Protein AF-A0A293LHC0-F1 (afdb_monomer)

Organism: Ornithodoros erraticus (NCBI:txid265619)

Foldseek 3Di:
DPLVVLLLVLLVQLCVVCVVLLVVLVVCVVVVPVVVNPVSVVVNLVSSLVSLLVSLVVSLVVCVVVVNPPSPVSSLSSLLSNLVSQLVVLVVCCPPPDPDDDPVVVVVSSVVSNVVSVVSSVVSCVVRVVVSVVVSVVVVVVVVPPDDDDPDDDDDDDPPPPPDD

Radius of gyration: 19.95 Å; Cα contacts (8 Å, |Δi|>4): 93; chains: 1; bounding box: 53×34×60 Å

Structure (mmCIF, N/CA/C/O backbone):
data_AF-A0A293LHC0-F1
#
_entry.id   AF-A0A293LHC0-F1
#
loop_
_atom_site.group_PDB
_atom_site.id
_atom_site.type_symbol
_atom_site.label_atom_id
_atom_site.label_alt_id
_atom_site.label_comp_id
_atom_site.label_asym_id
_atom_site.label_entity_id
_atom_site.label_seq_id
_atom_site.pdbx_PDB_ins_code
_atom_site.Cartn_x
_atom_site.Cartn_y
_atom_site.Cartn_z
_atom_site.occupancy
_atom_site.B_iso_or_equiv
_atom_site.auth_seq_id
_atom_site.auth_comp_id
_atom_site.auth_asym_id
_atom_site.auth_atom_id
_atom_site.pdbx_PDB_model_num
ATOM 1 N N . MET A 1 1 ? 6.381 -12.573 -21.262 1.00 55.97 1 MET A N 1
ATOM 2 C CA . MET A 1 1 ? 5.512 -12.732 -20.072 1.00 55.97 1 MET A CA 1
ATOM 3 C C . MET A 1 1 ? 4.442 -11.669 -20.187 1.00 55.97 1 MET A C 1
ATOM 5 O O . MET A 1 1 ? 4.806 -10.560 -20.551 1.00 55.97 1 MET A O 1
ATOM 9 N N . GLU A 1 2 ? 3.163 -11.966 -19.961 1.00 71.88 2 GLU A N 1
ATOM 10 C CA . GLU A 1 2 ? 2.161 -10.899 -20.073 1.00 71.88 2 GLU A CA 1
ATOM 11 C C . GLU A 1 2 ? 2.421 -9.810 -19.014 1.00 71.88 2 GLU A C 1
ATOM 13 O O . GLU A 1 2 ? 2.671 -10.147 -17.851 1.00 71.88 2 GLU A O 1
ATOM 18 N N . PRO A 1 3 ? 2.370 -8.514 -19.381 1.00 66.75 3 PRO A N 1
ATOM 19 C CA . PRO A 1 3 ? 2.719 -7.404 -18.486 1.00 66.75 3 PRO A CA 1
ATOM 20 C C . PRO A 1 3 ? 1.852 -7.381 -17.217 1.00 66.75 3 PRO A C 1
ATOM 22 O O . PRO A 1 3 ? 2.312 -6.988 -16.147 1.00 66.75 3 PRO A O 1
ATOM 25 N N . SER A 1 4 ? 0.627 -7.898 -17.308 1.00 73.06 4 SER A N 1
ATOM 26 C CA . SER A 1 4 ? -0.306 -8.080 -16.194 1.00 73.06 4 SER A CA 1
ATOM 27 C C . SER A 1 4 ? 0.246 -9.002 -15.101 1.00 73.06 4 SER A C 1
ATOM 29 O O . SER A 1 4 ? 0.082 -8.737 -13.914 1.00 73.06 4 SER A O 1
ATOM 31 N N . VAL A 1 5 ? 0.937 -10.078 -15.488 1.00 78.69 5 VAL A N 1
ATOM 32 C CA . VAL A 1 5 ? 1.485 -11.072 -14.554 1.00 78.69 5 VAL A CA 1
ATOM 33 C C . VAL A 1 5 ? 2.664 -10.487 -13.776 1.00 78.69 5 VAL A C 1
ATOM 35 O O . VAL A 1 5 ? 2.788 -10.730 -12.578 1.00 78.69 5 VAL A O 1
ATOM 38 N N . ILE A 1 6 ? 3.479 -9.652 -14.428 1.00 78.75 6 ILE A N 1
ATOM 39 C CA . ILE A 1 6 ? 4.611 -8.950 -13.804 1.00 78.75 6 ILE A CA 1
ATOM 40 C C . ILE A 1 6 ? 4.117 -7.963 -12.741 1.00 78.75 6 ILE A C 1
ATOM 42 O O . ILE A 1 6 ? 4.701 -7.887 -11.664 1.00 78.75 6 ILE A O 1
ATOM 46 N N . VAL A 1 7 ? 3.016 -7.252 -13.008 1.00 80.56 7 VAL A N 1
ATOM 47 C CA . VAL A 1 7 ? 2.392 -6.328 -12.046 1.00 80.56 7 VAL A CA 1
ATOM 48 C C . VAL A 1 7 ? 1.924 -7.067 -10.790 1.00 80.56 7 VAL A C 1
ATOM 50 O O . VAL A 1 7 ? 2.218 -6.635 -9.678 1.00 80.56 7 VAL A O 1
ATOM 53 N N . VAL A 1 8 ? 1.237 -8.201 -10.953 1.00 82.44 8 VAL A N 1
ATOM 54 C CA . VAL A 1 8 ? 0.708 -8.986 -9.825 1.00 82.44 8 VAL A CA 1
ATOM 55 C C . VAL A 1 8 ? 1.839 -9.625 -9.010 1.00 82.44 8 VAL A C 1
ATOM 57 O O . VAL A 1 8 ? 1.833 -9.527 -7.783 1.00 82.44 8 VAL A O 1
ATOM 60 N N . LEU A 1 9 ? 2.834 -10.232 -9.666 1.00 81.88 9 LEU A N 1
ATOM 61 C CA . LEU A 1 9 ? 4.003 -10.820 -8.996 1.00 81.88 9 LEU A CA 1
ATOM 62 C C . LEU A 1 9 ? 4.885 -9.769 -8.319 1.00 81.88 9 LEU A C 1
ATOM 64 O O . LEU A 1 9 ? 5.405 -10.021 -7.233 1.00 81.88 9 LEU A O 1
ATOM 68 N N . GLY A 1 10 ? 5.018 -8.590 -8.930 1.00 80.25 10 GLY A N 1
ATOM 69 C CA . GLY A 1 10 ? 5.782 -7.476 -8.384 1.00 80.25 10 GLY A CA 1
ATOM 70 C C . GLY A 1 10 ? 5.281 -7.066 -7.002 1.00 80.25 10 GLY A C 1
ATOM 71 O O . GLY A 1 10 ? 6.086 -6.925 -6.093 1.00 80.25 10 GLY A O 1
ATOM 72 N N . GLY A 1 11 ? 3.963 -6.971 -6.802 1.00 80.06 11 GLY A N 1
ATOM 73 C CA . GLY A 1 11 ? 3.378 -6.583 -5.512 1.00 80.06 11 GLY A CA 1
ATOM 74 C C . GLY A 1 11 ? 3.395 -7.659 -4.415 1.00 80.06 11 GLY A C 1
ATOM 75 O O . GLY A 1 11 ? 3.252 -7.322 -3.239 1.00 80.06 11 GLY A O 1
ATOM 76 N N . ILE A 1 12 ? 3.630 -8.936 -4.747 1.00 86.25 12 ILE A N 1
ATOM 77 C CA . ILE A 1 12 ? 3.729 -10.021 -3.749 1.00 86.25 12 ILE A CA 1
ATOM 78 C C . ILE A 1 12 ? 4.994 -9.892 -2.893 1.00 86.25 12 ILE A C 1
ATOM 80 O O . ILE A 1 12 ? 4.948 -10.116 -1.684 1.00 86.25 12 ILE A O 1
ATOM 84 N N . LEU A 1 13 ? 6.117 -9.509 -3.504 1.00 82.94 13 LEU A N 1
ATOM 85 C CA . LEU A 1 13 ? 7.397 -9.314 -2.815 1.00 82.94 13 LEU A CA 1
ATOM 86 C C . LEU A 1 13 ? 7.339 -8.236 -1.708 1.00 82.94 13 LEU A C 1
ATOM 88 O O . LEU A 1 13 ? 7.695 -8.550 -0.568 1.00 82.94 13 LEU A O 1
ATOM 92 N N . PRO A 1 14 ? 6.865 -6.997 -1.968 1.00 82.69 14 PRO A N 1
ATOM 93 C CA . PRO A 1 14 ? 6.723 -5.980 -0.936 1.00 82.69 14 PRO A CA 1
ATOM 94 C C . PRO A 1 14 ? 5.662 -6.365 0.087 1.00 82.69 14 PRO A C 1
ATOM 96 O O . PRO A 1 14 ? 5.875 -6.104 1.265 1.00 82.69 14 PRO A O 1
ATOM 99 N N . PHE A 1 15 ? 4.577 -7.039 -0.318 1.00 83.75 15 PHE A N 1
ATOM 100 C CA . PHE A 1 15 ? 3.567 -7.539 0.617 1.00 83.75 15 PHE A CA 1
ATOM 101 C C . PHE A 1 15 ? 4.143 -8.549 1.621 1.00 83.75 15 PHE A C 1
ATOM 103 O O . PHE A 1 15 ? 3.894 -8.430 2.819 1.00 83.75 15 PHE A O 1
ATOM 110 N N . GLY A 1 16 ? 4.956 -9.505 1.159 1.00 85.81 16 GLY A N 1
ATOM 111 C CA . GLY A 1 16 ? 5.620 -10.473 2.033 1.00 85.81 16 GLY A CA 1
ATOM 112 C C . GLY A 1 16 ? 6.555 -9.807 3.045 1.00 85.81 16 GLY A C 1
ATOM 113 O O . GLY A 1 16 ? 6.573 -10.194 4.212 1.00 85.81 16 GLY A O 1
ATOM 114 N N . SER A 1 17 ? 7.272 -8.760 2.624 1.00 85.25 17 SER A N 1
ATOM 115 C CA . SER A 1 17 ? 8.200 -8.020 3.487 1.00 85.25 17 SER A CA 1
ATOM 116 C C . SER A 1 17 ? 7.523 -7.209 4.594 1.00 85.25 17 SER A C 1
ATOM 118 O O . SER A 1 17 ? 8.204 -6.887 5.559 1.00 85.25 17 SER A O 1
ATOM 120 N N . ILE A 1 18 ? 6.242 -6.850 4.458 1.00 86.50 18 ILE A N 1
ATOM 121 C CA . ILE A 1 18 ? 5.504 -6.050 5.458 1.00 86.50 18 ILE A CA 1
ATOM 122 C C . ILE A 1 18 ? 4.475 -6.842 6.255 1.00 86.50 18 ILE A C 1
ATOM 124 O O . ILE A 1 18 ? 3.656 -6.269 6.981 1.00 86.50 18 ILE A O 1
ATOM 128 N N . PHE A 1 19 ? 4.417 -8.152 6.039 1.00 85.25 19 PHE A N 1
ATOM 129 C CA . PHE A 1 19 ? 3.310 -8.966 6.517 1.00 85.25 19 PHE A CA 1
ATOM 130 C C . PHE A 1 19 ? 3.173 -8.920 8.047 1.00 85.25 19 PHE A C 1
ATOM 132 O O . PHE A 1 19 ? 2.065 -8.805 8.581 1.00 85.25 19 PHE A O 1
ATOM 139 N N . ILE A 1 20 ? 4.301 -8.970 8.756 1.00 83.62 20 ILE A N 1
ATOM 140 C CA . ILE A 1 20 ? 4.341 -8.930 10.221 1.00 83.62 20 ILE A CA 1
ATOM 141 C C . ILE A 1 20 ? 3.984 -7.533 10.735 1.00 83.62 20 ILE A C 1
ATOM 143 O O . ILE A 1 20 ? 3.259 -7.385 11.717 1.00 83.62 20 ILE A O 1
ATOM 147 N N . GLU A 1 21 ? 4.432 -6.498 10.045 1.00 85.50 21 GLU A N 1
ATOM 148 C CA . GLU A 1 21 ? 4.211 -5.106 10.390 1.00 85.50 21 GLU A CA 1
ATOM 149 C C . GLU A 1 21 ? 2.741 -4.718 10.244 1.00 85.50 21 GLU A C 1
ATOM 151 O O . GLU A 1 21 ? 2.172 -4.090 11.139 1.00 85.50 21 GLU A O 1
ATOM 156 N N . MET A 1 22 ? 2.086 -5.164 9.169 1.00 80.44 22 MET A N 1
ATOM 157 C CA . MET A 1 22 ? 0.641 -5.002 9.016 1.00 80.44 22 MET A CA 1
ATOM 158 C C . MET A 1 22 ? -0.112 -5.634 10.187 1.00 80.44 22 MET A C 1
ATOM 160 O O . MET A 1 22 ? -0.978 -4.986 10.773 1.00 80.44 22 MET A O 1
ATOM 164 N N . TYR A 1 23 ? 0.252 -6.852 10.600 1.00 84.12 23 TYR A N 1
ATOM 165 C CA . TYR A 1 23 ? -0.364 -7.499 11.762 1.00 84.12 23 TYR A CA 1
ATOM 166 C C . TYR A 1 23 ? -0.232 -6.660 13.045 1.00 84.12 23 TYR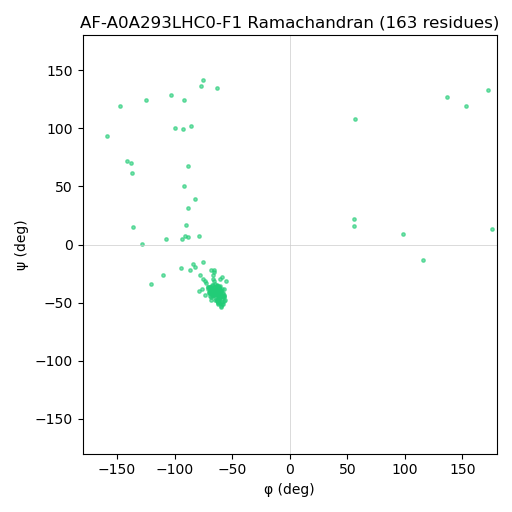 A C 1
ATOM 168 O O . TYR A 1 23 ? -1.209 -6.503 13.790 1.00 84.12 23 TYR A O 1
ATOM 176 N N . PHE A 1 24 ? 0.947 -6.079 13.290 1.00 77.25 24 PHE A N 1
ATOM 177 C CA . PHE A 1 24 ? 1.165 -5.179 14.424 1.00 77.25 24 PHE A CA 1
ATOM 178 C C . PHE A 1 24 ? 0.299 -3.921 14.333 1.00 77.25 24 PHE A C 1
ATOM 180 O O . PHE A 1 24 ? -0.344 -3.569 15.320 1.00 77.25 24 PHE A O 1
ATOM 187 N N . ILE A 1 25 ? 0.197 -3.299 13.156 1.00 80.19 25 ILE A N 1
ATOM 188 C CA . ILE A 1 25 ? -0.646 -2.117 12.925 1.00 80.19 25 ILE A CA 1
ATOM 189 C C . ILE A 1 25 ? -2.114 -2.406 13.272 1.00 80.19 25 ILE A C 1
ATOM 191 O O . ILE A 1 25 ? -2.714 -1.668 14.057 1.00 80.19 25 ILE A O 1
ATOM 195 N N . PHE A 1 26 ? -2.695 -3.493 12.750 1.00 77.75 26 PHE A N 1
ATOM 196 C CA . PHE A 1 26 ? -4.094 -3.843 13.041 1.00 77.75 26 PHE A CA 1
ATOM 197 C C . PHE A 1 26 ? -4.332 -4.159 14.513 1.00 77.75 26 PHE A C 1
ATOM 199 O O . PHE A 1 26 ? -5.355 -3.760 15.077 1.00 77.75 26 PHE A O 1
ATOM 206 N N . THR A 1 27 ? -3.389 -4.861 15.141 1.00 77.38 27 THR A N 1
ATOM 207 C CA . THR A 1 27 ? -3.467 -5.192 16.565 1.00 77.38 27 THR A CA 1
ATOM 208 C C . THR A 1 27 ? -3.401 -3.921 17.417 1.00 77.38 27 THR A C 1
ATOM 210 O O . THR A 1 27 ? -4.169 -3.768 18.366 1.00 77.38 27 THR A O 1
ATOM 213 N N . SER A 1 28 ? -2.535 -2.967 17.062 1.00 74.00 28 SER A N 1
ATOM 214 C CA . SER A 1 28 ? -2.374 -1.708 17.792 1.00 74.00 28 SER A CA 1
ATOM 215 C C . SER A 1 28 ? -3.555 -0.750 17.632 1.00 74.00 28 SER A C 1
ATOM 217 O O . SER A 1 28 ? -3.919 -0.103 18.615 1.00 74.00 28 SER A O 1
ATOM 219 N N . PHE A 1 29 ? -4.190 -0.685 16.455 1.00 72.12 29 PHE A N 1
ATOM 220 C CA . PHE A 1 29 ? -5.402 0.122 16.255 1.00 72.12 29 PHE A CA 1
ATOM 221 C C . PHE A 1 29 ? -6.556 -0.319 17.163 1.00 72.12 29 PHE A C 1
ATOM 223 O O . PHE A 1 29 ? -7.296 0.522 17.666 1.00 72.12 29 PHE A O 1
ATOM 230 N N . TRP A 1 30 ? -6.676 -1.623 17.420 1.00 69.62 30 TRP A N 1
ATOM 231 C CA . TRP A 1 30 ? -7.724 -2.183 18.277 1.00 69.62 30 TRP A CA 1
ATOM 232 C C . TRP A 1 30 ? -7.378 -2.206 19.772 1.00 69.62 30 TRP A C 1
ATOM 234 O O . TRP A 1 30 ? -8.280 -2.231 20.606 1.00 69.62 30 TRP A O 1
ATOM 244 N N . ALA A 1 31 ? -6.092 -2.156 20.131 1.00 67.06 31 ALA A N 1
ATOM 245 C CA . ALA A 1 31 ? -5.628 -2.157 21.521 1.00 67.06 31 ALA A CA 1
ATOM 246 C C . ALA A 1 31 ? -5.466 -0.748 22.145 1.00 67.06 31 ALA A C 1
ATOM 248 O O . ALA A 1 31 ? -4.937 -0.633 23.250 1.00 67.06 31 ALA A O 1
ATOM 249 N N . TYR A 1 32 ? -5.888 0.324 21.456 1.00 56.16 32 TYR A N 1
ATOM 250 C CA . TYR A 1 32 ? -5.904 1.722 21.935 1.00 56.16 32 TYR A CA 1
ATOM 251 C C . TYR A 1 32 ? -4.557 2.306 22.426 1.00 56.16 32 TYR A C 1
ATOM 253 O O . TYR A 1 32 ? -4.524 3.373 23.041 1.00 56.16 32 TYR A O 1
ATOM 261 N N . LYS A 1 33 ? -3.410 1.688 22.111 1.00 58.03 33 LYS A N 1
ATOM 262 C CA . LYS A 1 33 ? -2.077 2.253 22.405 1.00 58.03 33 LYS A CA 1
ATOM 263 C C . LYS A 1 33 ? -1.575 3.148 21.266 1.00 58.03 33 LYS A C 1
ATOM 265 O O . LYS A 1 33 ? -0.591 2.832 20.601 1.00 58.03 33 LYS A O 1
ATOM 270 N N . ILE A 1 34 ? -2.239 4.289 21.074 1.00 56.47 34 ILE A N 1
ATOM 271 C CA . ILE A 1 34 ? -1.993 5.246 19.974 1.00 56.47 34 ILE A CA 1
ATOM 272 C C . ILE A 1 34 ? -0.528 5.728 19.900 1.00 56.47 34 ILE A C 1
ATOM 274 O O . ILE A 1 34 ? -0.004 5.941 18.809 1.00 56.47 34 ILE A O 1
ATOM 278 N N . TYR A 1 35 ? 0.175 5.823 21.034 1.00 56.81 35 TYR A N 1
ATOM 279 C CA . TYR A 1 35 ? 1.560 6.314 21.079 1.00 56.81 35 TYR A CA 1
ATOM 280 C C . TYR A 1 35 ? 2.593 5.403 20.392 1.00 56.81 35 TYR A C 1
ATOM 282 O O . TYR A 1 35 ? 3.602 5.904 19.906 1.00 56.81 35 TYR A O 1
ATOM 290 N N . TYR A 1 36 ? 2.350 4.091 20.290 1.00 60.72 36 TYR A N 1
ATOM 291 C CA . TYR A 1 36 ? 3.261 3.179 19.576 1.00 60.72 36 TYR A CA 1
ATOM 292 C C . TYR A 1 36 ? 3.040 3.186 18.057 1.00 60.72 36 TYR A C 1
ATOM 294 O O . TYR A 1 36 ? 3.929 2.808 17.297 1.00 60.72 36 TYR A O 1
ATOM 302 N N . VAL A 1 37 ? 1.870 3.645 17.607 1.00 67.00 37 VAL A N 1
ATOM 303 C CA . VAL A 1 37 ? 1.439 3.531 16.209 1.00 67.00 37 VAL A CA 1
ATOM 304 C C . VAL A 1 37 ? 2.202 4.499 15.309 1.00 67.00 37 VAL A C 1
ATOM 306 O O . VAL A 1 37 ? 2.672 4.094 14.252 1.00 67.00 37 VAL A O 1
ATOM 309 N N . TYR A 1 38 ? 2.394 5.753 15.724 1.00 69.31 38 TYR A N 1
ATOM 310 C CA . TYR A 1 38 ? 3.037 6.762 14.871 1.00 69.31 38 TYR A CA 1
ATOM 311 C C . TYR A 1 38 ? 4.509 6.457 14.558 1.00 69.31 38 TYR A C 1
ATOM 313 O O . TYR A 1 38 ? 4.924 6.578 13.406 1.00 69.31 38 TYR A O 1
ATOM 321 N N . GLY A 1 39 ? 5.294 6.024 15.552 1.00 73.25 39 GLY A N 1
ATOM 322 C CA . GLY A 1 39 ? 6.704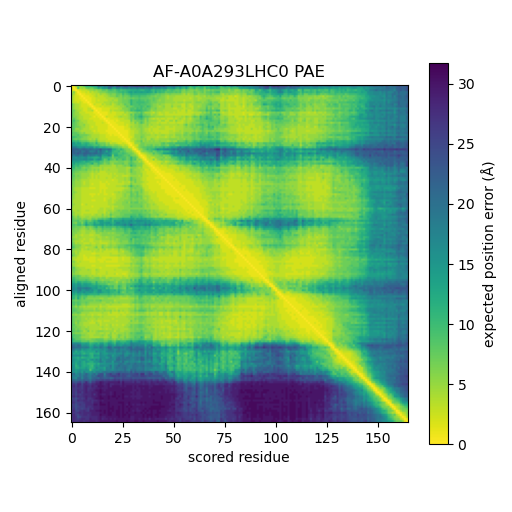 5.673 15.343 1.00 73.25 39 GLY A CA 1
ATOM 323 C C . GLY A 1 39 ? 6.877 4.417 14.485 1.00 73.25 39 GLY A C 1
ATOM 324 O O . GLY A 1 39 ? 7.729 4.375 13.600 1.00 73.25 39 GLY A O 1
ATOM 325 N N . PHE A 1 40 ? 6.023 3.415 14.701 1.00 73.94 40 PHE A N 1
ATOM 326 C CA . PHE A 1 40 ? 6.058 2.169 13.942 1.00 73.94 40 PHE A CA 1
ATOM 327 C C . PHE A 1 40 ? 5.612 2.364 12.486 1.00 73.94 40 PHE A C 1
ATOM 329 O O . PHE A 1 40 ? 6.272 1.878 11.574 1.00 73.94 40 PHE A O 1
ATOM 336 N N . MET A 1 41 ? 4.561 3.152 12.242 1.00 78.56 41 MET A N 1
ATOM 337 C CA . MET A 1 41 ? 4.085 3.478 10.890 1.00 78.56 41 MET A CA 1
ATOM 338 C C . MET A 1 41 ? 5.152 4.162 10.028 1.00 78.56 41 MET A C 1
ATOM 340 O O . MET A 1 41 ? 5.255 3.872 8.837 1.00 78.56 41 MET A O 1
ATOM 344 N N . LEU A 1 42 ? 5.964 5.046 10.619 1.00 80.19 42 LEU A N 1
ATOM 345 C CA . LEU A 1 42 ? 7.048 5.720 9.901 1.00 80.19 42 LEU A CA 1
ATOM 346 C C . LEU A 1 42 ? 8.134 4.722 9.469 1.00 80.19 42 LEU A C 1
ATOM 348 O O . LEU A 1 42 ? 8.592 4.769 8.328 1.00 80.19 42 LEU A O 1
ATOM 352 N N . LEU A 1 43 ? 8.500 3.778 10.341 1.00 82.62 43 LEU A N 1
ATOM 353 C CA . LEU A 1 43 ? 9.459 2.720 10.008 1.00 82.62 43 LEU A CA 1
ATOM 354 C C . LEU A 1 43 ? 8.940 1.841 8.863 1.00 82.62 43 LEU A C 1
ATOM 356 O O . LEU A 1 43 ? 9.666 1.599 7.898 1.00 82.62 43 LEU A O 1
ATOM 360 N N . VAL A 1 44 ? 7.668 1.434 8.931 1.00 82.38 44 VAL A N 1
ATOM 361 C CA . VAL A 1 44 ? 6.996 0.646 7.883 1.00 82.38 44 VAL A CA 1
ATOM 362 C C . VAL A 1 44 ? 6.986 1.385 6.546 1.00 82.38 44 VAL A C 1
ATOM 364 O O . VAL A 1 44 ? 7.232 0.791 5.497 1.00 82.38 44 VAL A O 1
ATOM 367 N N . PHE A 1 45 ? 6.757 2.697 6.565 1.00 80.94 45 PHE A N 1
ATOM 368 C CA . PHE A 1 45 ? 6.801 3.519 5.361 1.00 80.94 45 PHE A CA 1
ATOM 369 C C . PHE A 1 45 ? 8.192 3.528 4.697 1.00 80.94 45 PHE A C 1
ATO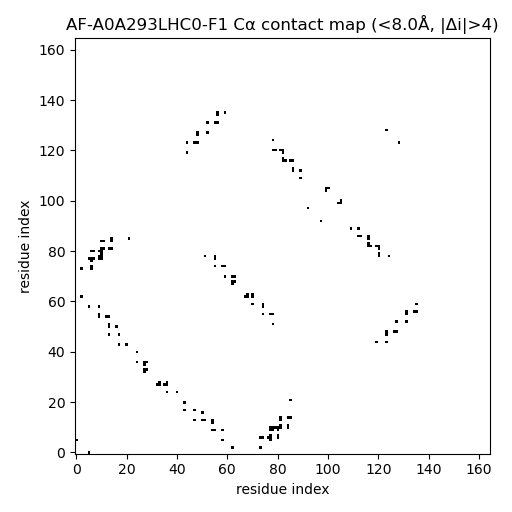M 371 O O . PHE A 1 45 ? 8.303 3.427 3.471 1.00 80.94 45 PHE A O 1
ATOM 378 N N . LEU A 1 46 ? 9.261 3.600 5.495 1.00 83.50 46 LEU A N 1
ATOM 379 C CA . LEU A 1 46 ? 10.634 3.651 4.994 1.00 83.50 46 LEU A CA 1
ATOM 380 C C . LEU A 1 46 ? 11.046 2.320 4.347 1.00 83.50 46 LEU A C 1
ATOM 382 O O . LEU A 1 46 ? 11.520 2.316 3.208 1.00 83.50 46 LEU A O 1
ATOM 386 N N . ILE A 1 47 ? 10.796 1.188 5.018 1.00 85.25 47 ILE A N 1
ATOM 387 C CA . ILE A 1 47 ? 11.097 -0.140 4.454 1.00 85.25 47 ILE A CA 1
ATOM 388 C C . ILE A 1 47 ? 10.292 -0.395 3.177 1.00 85.25 47 ILE A C 1
ATOM 390 O O . ILE A 1 47 ? 10.842 -0.875 2.187 1.00 85.25 47 ILE A O 1
ATOM 394 N N . LEU A 1 48 ? 9.019 0.013 3.150 1.00 82.06 48 LEU A N 1
ATOM 395 C CA . LEU A 1 48 ? 8.172 -0.125 1.972 1.00 82.06 48 LEU A CA 1
ATOM 396 C C . LEU A 1 48 ? 8.706 0.662 0.785 1.00 82.06 48 LEU A C 1
ATOM 398 O O . LEU A 1 48 ? 8.674 0.166 -0.339 1.00 82.06 48 LEU A O 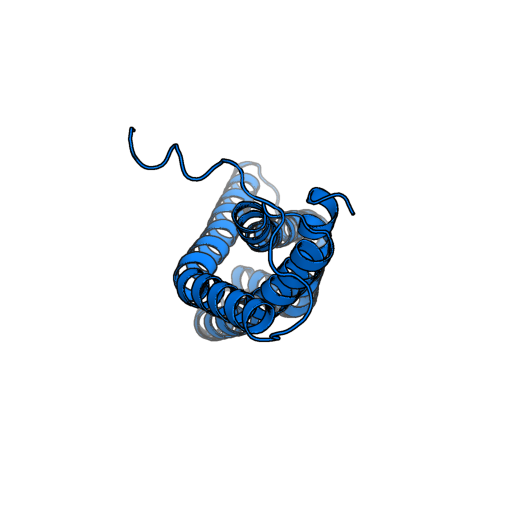1
ATOM 402 N N . THR A 1 49 ? 9.204 1.872 1.027 1.00 80.44 49 THR A N 1
ATOM 403 C CA . THR A 1 49 ? 9.786 2.710 -0.022 1.00 80.44 49 THR A CA 1
ATOM 404 C C . THR A 1 49 ? 11.011 2.027 -0.633 1.00 80.44 49 THR A C 1
ATOM 406 O O . THR A 1 49 ? 11.091 1.903 -1.853 1.00 80.44 49 THR A O 1
ATOM 409 N N . ILE A 1 50 ? 11.916 1.489 0.192 1.00 83.19 50 ILE A N 1
ATOM 410 C CA . ILE A 1 50 ? 13.118 0.781 -0.282 1.00 83.19 50 ILE A CA 1
ATOM 411 C C . ILE A 1 50 ? 12.751 -0.478 -1.080 1.00 83.19 50 ILE A C 1
ATOM 413 O O . ILE A 1 50 ? 13.260 -0.681 -2.184 1.00 83.19 50 ILE A O 1
ATOM 417 N N . VAL A 1 51 ? 11.851 -1.319 -0.558 1.00 85.25 51 VAL A N 1
ATOM 418 C CA . VAL A 1 51 ? 11.461 -2.564 -1.239 1.00 85.25 51 VAL A CA 1
ATOM 419 C C . VAL A 1 51 ? 10.741 -2.265 -2.554 1.00 85.25 51 VAL A C 1
ATOM 421 O O . VAL A 1 51 ? 11.024 -2.908 -3.563 1.00 85.25 51 VAL A O 1
ATOM 424 N N . THR A 1 52 ? 9.879 -1.245 -2.584 1.00 80.69 52 THR A N 1
ATOM 425 C CA . THR A 1 52 ? 9.184 -0.824 -3.810 1.00 80.69 52 THR A CA 1
ATOM 426 C C . THR A 1 52 ? 10.172 -0.341 -4.874 1.00 80.69 52 THR A C 1
ATOM 428 O O . THR A 1 52 ? 10.015 -0.688 -6.046 1.00 80.69 52 THR A O 1
ATOM 431 N N . ILE A 1 53 ? 11.224 0.394 -4.488 1.00 79.38 53 ILE A N 1
ATOM 432 C CA . ILE A 1 53 ? 12.298 0.805 -5.408 1.00 79.38 53 ILE A CA 1
ATOM 433 C C . ILE A 1 53 ? 12.992 -0.427 -6.002 1.00 79.38 53 ILE A C 1
ATOM 435 O O . ILE A 1 53 ? 13.105 -0.535 -7.221 1.00 79.38 53 ILE A O 1
ATOM 439 N N . CYS A 1 54 ? 13.400 -1.382 -5.162 1.00 81.31 54 CYS A N 1
ATOM 440 C CA . CYS A 1 54 ? 14.079 -2.603 -5.604 1.00 81.31 54 CYS A CA 1
ATOM 441 C C . CYS A 1 54 ? 13.221 -3.419 -6.586 1.00 81.31 54 CYS A C 1
ATOM 443 O O . CYS A 1 54 ? 13.664 -3.751 -7.686 1.00 81.31 54 CYS A O 1
ATOM 445 N N . VAL A 1 55 ? 11.961 -3.672 -6.227 1.00 82.31 55 VAL A N 1
ATOM 446 C CA . VAL A 1 55 ? 11.002 -4.412 -7.060 1.00 82.31 55 VAL A CA 1
ATOM 447 C C . VAL A 1 55 ? 10.775 -3.707 -8.393 1.00 82.31 55 VAL A C 1
ATOM 449 O O . VAL A 1 55 ? 10.780 -4.352 -9.438 1.00 82.31 55 VAL A O 1
ATOM 452 N N . THR A 1 56 ? 10.634 -2.379 -8.383 1.00 77.62 56 THR A N 1
ATOM 453 C CA . THR A 1 56 ? 10.406 -1.612 -9.613 1.00 77.62 56 THR A CA 1
ATOM 454 C C . THR A 1 56 ? 11.603 -1.693 -10.559 1.00 77.62 56 THR A C 1
ATOM 456 O O . THR A 1 56 ? 11.402 -1.849 -11.763 1.00 77.62 56 THR A O 1
ATOM 459 N N . ILE A 1 57 ? 12.837 -1.657 -10.041 1.00 76.94 57 ILE A N 1
ATOM 460 C CA . ILE A 1 57 ? 14.055 -1.830 -10.850 1.00 76.94 57 ILE A CA 1
ATOM 461 C C . ILE A 1 57 ? 14.071 -3.220 -11.497 1.00 76.94 57 ILE A C 1
ATOM 463 O O . ILE A 1 57 ? 14.257 -3.326 -12.708 1.00 76.94 57 ILE A O 1
ATOM 467 N N . VAL A 1 58 ? 13.809 -4.276 -10.720 1.00 81.44 58 VAL A N 1
ATOM 468 C CA . VAL A 1 58 ? 13.793 -5.662 -11.217 1.00 81.44 58 VAL A CA 1
ATOM 469 C C . VAL A 1 58 ? 12.710 -5.860 -12.283 1.00 81.44 58 VAL A C 1
ATOM 471 O O . VAL A 1 58 ? 12.996 -6.381 -13.361 1.00 81.44 58 VAL A O 1
ATOM 474 N N . CYS A 1 59 ? 11.478 -5.407 -12.031 1.00 76.75 59 CYS A N 1
ATOM 475 C CA . CYS A 1 59 ? 10.379 -5.502 -12.996 1.00 76.75 59 CYS A CA 1
ATOM 476 C C . CYS A 1 59 ? 10.679 -4.727 -14.287 1.00 76.75 59 CYS A C 1
ATOM 478 O O . CYS A 1 59 ? 10.409 -5.227 -15.378 1.00 76.75 59 CYS A O 1
ATOM 480 N N . THR A 1 60 ? 11.263 -3.533 -14.169 1.00 75.44 60 THR A N 1
ATOM 481 C CA . THR A 1 60 ? 11.632 -2.703 -15.323 1.00 75.44 60 THR A CA 1
ATOM 482 C C . THR A 1 60 ? 12.736 -3.372 -16.141 1.00 75.44 60 THR A C 1
ATOM 484 O O . THR A 1 60 ? 12.615 -3.459 -17.359 1.00 75.44 60 THR A O 1
ATOM 487 N N . TYR A 1 61 ? 13.754 -3.945 -15.490 1.00 74.31 61 TYR A N 1
ATOM 488 C CA . TYR A 1 61 ? 14.813 -4.701 -16.160 1.00 74.31 61 TYR A CA 1
ATOM 489 C C . TYR A 1 61 ? 14.253 -5.857 -16.999 1.00 74.31 61 TYR A C 1
ATOM 491 O O . TYR A 1 61 ? 14.592 -5.984 -18.175 1.00 74.31 61 TYR A O 1
ATOM 499 N N . PHE A 1 62 ? 13.346 -6.668 -16.444 1.00 74.94 62 PHE A N 1
ATOM 500 C CA . PHE A 1 62 ? 12.709 -7.753 -17.201 1.00 74.94 62 PHE A CA 1
ATOM 501 C C . PHE A 1 62 ? 11.881 -7.252 -18.391 1.00 74.94 62 PHE A C 1
ATOM 503 O O . PHE A 1 62 ? 11.867 -7.907 -19.431 1.00 74.94 62 PHE A O 1
ATOM 510 N N . LEU A 1 63 ? 11.220 -6.099 -18.261 1.00 72.94 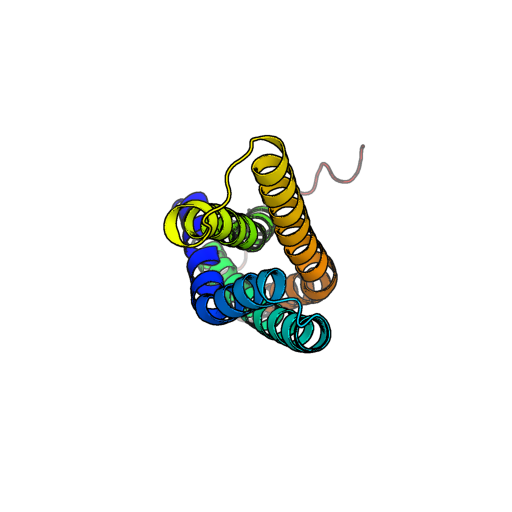63 LEU A N 1
ATOM 511 C CA . LEU A 1 63 ? 10.439 -5.502 -19.346 1.00 72.94 63 LEU A CA 1
ATOM 512 C C . LEU A 1 63 ? 11.333 -4.991 -20.486 1.00 72.94 63 LEU A C 1
ATOM 514 O O . LEU A 1 63 ? 11.019 -5.209 -21.653 1.00 72.94 63 LEU A O 1
ATOM 518 N N . LEU A 1 64 ? 12.475 -4.379 -20.150 1.00 70.12 64 LEU A N 1
ATOM 519 C CA . LEU A 1 64 ? 13.467 -3.939 -21.136 1.00 70.12 64 LEU A CA 1
ATOM 520 C C . LEU A 1 64 ? 14.107 -5.126 -21.870 1.00 70.12 64 LEU A C 1
ATOM 522 O O . LEU A 1 64 ? 14.299 -5.052 -23.080 1.00 70.12 64 LEU A O 1
ATOM 526 N N . ASN A 1 65 ? 14.379 -6.236 -21.174 1.00 72.81 65 ASN A N 1
ATOM 527 C CA . ASN A 1 65 ? 14.876 -7.470 -21.802 1.00 72.81 65 ASN A CA 1
ATOM 528 C C . ASN A 1 65 ? 13.853 -8.114 -22.753 1.00 72.81 65 ASN A C 1
ATOM 530 O O . ASN A 1 65 ? 14.235 -8.865 -23.645 1.00 72.81 65 ASN A O 1
ATOM 534 N N . ALA A 1 66 ? 12.563 -7.836 -22.565 1.00 71.12 66 ALA A N 1
ATOM 535 C CA . ALA A 1 66 ? 11.488 -8.309 -23.433 1.00 71.12 66 ALA A CA 1
ATOM 536 C C . ALA A 1 66 ? 11.200 -7.364 -24.621 1.00 71.12 66 ALA A C 1
ATO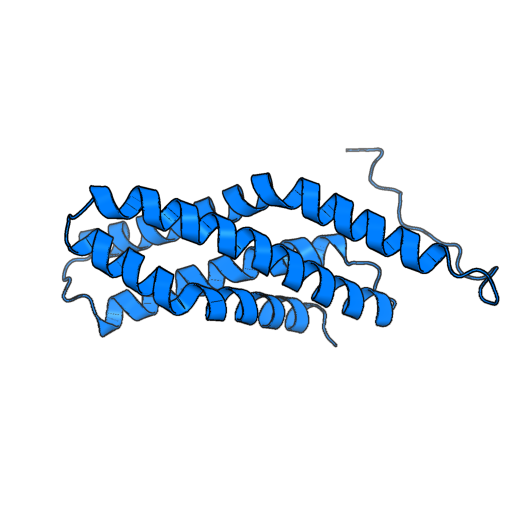M 538 O O . ALA A 1 66 ? 10.226 -7.588 -25.333 1.00 71.12 66 ALA A O 1
ATOM 539 N N . GLU A 1 67 ? 12.013 -6.315 -24.823 1.00 71.06 67 GLU A N 1
ATOM 540 C CA . GLU A 1 67 ? 11.804 -5.243 -25.817 1.00 71.06 67 GLU A CA 1
ATOM 541 C C . GLU A 1 67 ? 10.447 -4.511 -25.693 1.00 71.06 67 GLU A C 1
ATOM 543 O O . GLU A 1 67 ? 9.982 -3.852 -26.629 1.00 71.06 67 GLU A O 1
ATOM 548 N N . ASP A 1 68 ? 9.812 -4.564 -24.518 1.00 67.12 68 ASP A N 1
ATOM 549 C CA . ASP A 1 68 ? 8.517 -3.935 -24.262 1.00 67.12 68 ASP A CA 1
ATOM 550 C C . ASP A 1 68 ? 8.692 -2.520 -23.684 1.00 67.12 68 ASP A C 1
ATOM 552 O O . ASP A 1 68 ? 8.885 -2.299 -22.487 1.00 67.12 68 ASP A O 1
ATOM 556 N N . TYR A 1 69 ? 8.558 -1.507 -24.543 1.00 62.59 69 TYR A N 1
ATOM 557 C CA . TYR A 1 69 ? 8.793 -0.095 -24.194 1.00 62.59 69 TYR A CA 1
ATOM 558 C C . TYR A 1 69 ? 7.645 0.594 -23.427 1.00 62.59 69 TYR A C 1
ATOM 560 O O . TYR A 1 69 ? 7.692 1.797 -23.179 1.00 62.59 69 TYR A O 1
ATOM 568 N N . ARG A 1 70 ? 6.610 -0.143 -23.006 1.00 66.44 70 ARG A N 1
ATOM 569 C CA . ARG A 1 70 ? 5.458 0.380 -22.234 1.00 66.44 70 ARG A CA 1
ATOM 570 C C . ARG A 1 70 ? 5.701 0.362 -20.714 1.00 66.44 70 ARG A C 1
ATOM 572 O O . ARG A 1 70 ? 4.769 0.184 -19.924 1.00 66.44 70 ARG A O 1
ATOM 579 N N . TRP A 1 71 ? 6.950 0.539 -20.291 1.00 67.19 71 TRP A N 1
ATOM 580 C CA . TRP A 1 71 ? 7.381 0.381 -18.898 1.00 67.19 71 TRP A CA 1
ATOM 581 C C . TRP A 1 71 ? 6.768 1.410 -17.942 1.00 67.19 71 TRP A C 1
ATOM 583 O O . TRP A 1 71 ? 6.449 1.061 -16.813 1.00 67.19 71 TRP A O 1
ATOM 593 N N . GLN A 1 72 ? 6.485 2.631 -18.401 1.00 69.50 72 GLN A N 1
ATOM 594 C CA . GLN A 1 72 ? 5.973 3.723 -17.557 1.00 69.50 72 GLN A CA 1
ATOM 595 C C . GLN A 1 72 ? 4.662 3.368 -16.833 1.00 69.50 72 GLN A C 1
ATOM 597 O O . GLN A 1 72 ? 4.544 3.525 -15.619 1.00 69.50 72 GLN A O 1
ATOM 602 N N . TRP A 1 73 ? 3.686 2.833 -17.570 1.00 68.81 73 TRP A N 1
ATOM 603 C CA . TRP A 1 73 ? 2.392 2.427 -17.010 1.00 68.81 73 TRP A CA 1
ATOM 604 C C . TRP A 1 73 ? 2.503 1.161 -16.162 1.00 68.81 73 TRP A C 1
ATOM 606 O O . TRP A 1 73 ? 1.802 1.012 -15.163 1.00 68.81 73 TRP A O 1
ATOM 616 N N . THR A 1 74 ? 3.412 0.263 -16.537 1.00 71.00 74 THR A N 1
ATOM 617 C CA . THR A 1 74 ? 3.632 -1.005 -15.835 1.00 71.00 74 THR A CA 1
ATOM 618 C C . THR A 1 74 ? 4.275 -0.768 -14.470 1.00 71.00 74 THR A C 1
ATOM 620 O O . THR A 1 74 ? 3.833 -1.356 -13.491 1.00 71.00 74 THR A O 1
ATOM 623 N N . SER A 1 75 ? 5.239 0.152 -14.366 1.00 70.50 75 SER A N 1
ATOM 624 C CA . SER A 1 75 ? 5.860 0.536 -13.092 1.00 70.50 75 SER A CA 1
ATOM 625 C C . SER A 1 75 ? 4.871 1.235 -12.154 1.00 70.50 75 SER A C 1
ATOM 627 O O . SER A 1 75 ? 4.873 0.967 -10.953 1.00 70.50 75 SER A O 1
ATOM 629 N N . PHE A 1 76 ? 3.970 2.067 -12.692 1.00 72.44 76 PHE A N 1
ATOM 630 C CA . PHE A 1 76 ? 2.898 2.684 -11.904 1.00 72.44 76 PHE A CA 1
ATOM 631 C C . PHE A 1 76 ? 1.915 1.638 -11.352 1.00 72.44 76 PHE A C 1
ATOM 633 O O . PHE A 1 76 ? 1.604 1.636 -10.160 1.00 72.44 76 PHE A O 1
ATOM 640 N N . LEU A 1 77 ? 1.468 0.706 -12.200 1.00 76.44 77 LEU A N 1
ATOM 641 C CA . LEU A 1 77 ? 0.553 -0.365 -11.798 1.00 76.44 77 LEU A CA 1
ATOM 642 C C . LEU A 1 77 ? 1.210 -1.374 -10.844 1.00 76.44 77 LEU A C 1
ATOM 644 O O . LEU A 1 77 ? 0.559 -1.835 -9.909 1.00 76.44 77 LEU A O 1
ATOM 648 N N . ALA A 1 78 ? 2.495 -1.689 -11.034 1.00 77.81 78 ALA A N 1
ATOM 649 C CA . ALA A 1 78 ? 3.256 -2.566 -10.145 1.00 77.81 78 ALA A CA 1
ATOM 650 C C . ALA A 1 78 ? 3.353 -1.983 -8.729 1.00 77.81 78 ALA A C 1
ATOM 652 O O . ALA A 1 78 ? 3.076 -2.697 -7.767 1.00 77.81 78 ALA A O 1
ATOM 653 N N . GLY A 1 79 ? 3.640 -0.682 -8.595 1.00 74.38 79 GLY A N 1
ATOM 654 C CA . GLY A 1 79 ? 3.612 0.009 -7.302 1.00 74.38 79 GLY A CA 1
ATOM 655 C C . GLY A 1 79 ? 2.233 -0.059 -6.638 1.00 74.38 79 GLY A C 1
ATOM 656 O O . GLY A 1 79 ? 2.115 -0.537 -5.507 1.00 74.38 79 GLY A O 1
ATOM 657 N N . GLY A 1 80 ? 1.183 0.309 -7.385 1.00 78.06 80 GLY A N 1
ATOM 658 C CA . GLY A 1 80 ? -0.201 0.325 -6.898 1.00 78.06 80 GLY A CA 1
ATOM 659 C C . GLY A 1 80 ? -0.788 -1.050 -6.551 1.00 78.06 80 GLY A C 1
ATOM 660 O O . GLY A 1 80 ? -1.712 -1.132 -5.742 1.00 78.06 80 GLY A O 1
ATOM 661 N N . SER A 1 81 ? -0.245 -2.144 -7.095 1.00 84.81 81 SER A N 1
ATOM 662 C CA . SER A 1 81 ? -0.697 -3.508 -6.774 1.00 84.81 81 SER A CA 1
ATOM 663 C C . SER A 1 81 ? -0.535 -3.856 -5.284 1.00 84.81 81 SER A C 1
ATOM 665 O O . SER A 1 81 ? -1.353 -4.587 -4.722 1.00 84.81 81 SER A O 1
ATOM 667 N N . THR A 1 82 ? 0.455 -3.256 -4.611 1.00 83.69 82 THR A N 1
ATOM 668 C CA . THR A 1 82 ? 0.727 -3.444 -3.177 1.00 83.69 82 THR A CA 1
ATOM 669 C C . THR A 1 82 ? -0.454 -3.004 -2.301 1.00 83.69 82 THR A C 1
ATOM 671 O O . THR A 1 82 ? -0.779 -3.682 -1.325 1.00 83.69 82 THR A O 1
ATOM 674 N N . ALA A 1 83 ? -1.164 -1.934 -2.680 1.00 86.12 83 ALA A N 1
ATOM 675 C CA . ALA A 1 83 ? -2.367 -1.455 -1.985 1.00 86.12 83 ALA A CA 1
ATOM 676 C C . ALA A 1 83 ? -3.477 -2.489 -2.015 1.00 86.12 83 ALA A C 1
ATOM 678 O O . ALA A 1 83 ? -4.167 -2.690 -1.018 1.00 86.12 83 ALA A O 1
ATOM 679 N N . GLY A 1 84 ? -3.643 -3.135 -3.172 1.00 87.88 84 GLY A N 1
ATOM 680 C CA . GLY A 1 84 ? -4.621 -4.195 -3.356 1.00 87.88 84 GLY A CA 1
ATOM 681 C C . GLY A 1 84 ? -4.378 -5.329 -2.366 1.00 87.88 84 GLY A C 1
ATOM 682 O O . GLY A 1 84 ? -5.312 -5.771 -1.701 1.00 87.88 84 GLY A O 1
ATOM 683 N N . TYR A 1 85 ? -3.118 -5.734 -2.185 1.00 88.38 85 TYR A N 1
ATOM 684 C CA . TYR A 1 85 ? -2.748 -6.760 -1.209 1.00 88.38 85 TYR A CA 1
ATOM 685 C C . TYR A 1 85 ? -2.979 -6.320 0.244 1.00 88.38 85 TYR A C 1
ATOM 687 O O . TYR A 1 85 ? -3.534 -7.079 1.039 1.00 88.38 85 TYR A O 1
ATOM 695 N N . VAL A 1 86 ? -2.621 -5.079 0.588 1.00 87.62 86 VAL A N 1
ATOM 696 C CA . VAL A 1 86 ? -2.876 -4.461 1.905 1.00 87.62 86 VAL A CA 1
ATOM 697 C C . VAL A 1 86 ? -4.380 -4.424 2.211 1.00 87.62 86 VAL A C 1
ATOM 699 O O . VAL A 1 86 ? -4.805 -4.782 3.313 1.00 87.62 86 VAL A O 1
ATOM 702 N N . TYR A 1 87 ? -5.200 -4.045 1.232 1.00 88.88 87 TYR A N 1
ATOM 703 C CA . TYR A 1 87 ? -6.651 -3.996 1.367 1.00 88.88 87 TYR A CA 1
ATOM 704 C C . TYR A 1 87 ? -7.261 -5.400 1.475 1.00 88.88 87 TYR A C 1
ATOM 706 O O . TYR A 1 87 ? -8.087 -5.645 2.354 1.00 88.88 87 TYR A O 1
ATOM 714 N N . LEU A 1 88 ? -6.797 -6.365 0.677 1.00 90.44 88 LEU A N 1
ATOM 715 C CA . LEU A 1 88 ? -7.229 -7.762 0.771 1.00 90.44 88 LEU A CA 1
ATOM 716 C C . LEU A 1 88 ? -6.876 -8.385 2.133 1.00 90.44 88 LEU A C 1
ATOM 718 O O . LEU A 1 88 ? -7.673 -9.128 2.707 1.00 90.44 88 LEU A O 1
ATOM 722 N N . TYR A 1 89 ? -5.721 -8.037 2.702 1.00 87.94 89 TYR A N 1
ATOM 723 C CA . TYR A 1 89 ? -5.353 -8.472 4.048 1.00 87.94 89 TYR A CA 1
ATOM 724 C C . TYR A 1 89 ? -6.310 -7.923 5.118 1.00 87.94 89 TYR A C 1
ATOM 726 O O . TYR A 1 89 ? -6.637 -8.632 6.070 1.00 87.94 89 TYR A O 1
ATOM 734 N N . SER A 1 90 ? -6.827 -6.700 4.951 1.00 87.06 90 SER A N 1
ATOM 735 C CA . SER A 1 90 ? -7.842 -6.148 5.861 1.00 87.06 90 SER A CA 1
ATOM 736 C C . SER A 1 90 ? -9.155 -6.945 5.836 1.00 87.06 90 SER A C 1
ATOM 738 O O . SER A 1 90 ? -9.745 -7.177 6.891 1.00 87.06 90 SER A O 1
ATOM 740 N N . PHE A 1 91 ? -9.562 -7.470 4.670 1.00 87.88 91 PHE A N 1
ATOM 741 C CA . PHE A 1 91 ? -10.687 -8.410 4.571 1.00 87.88 91 PHE A CA 1
ATOM 742 C C . PHE A 1 91 ? -10.413 -9.694 5.355 1.00 87.88 91 PHE A C 1
ATOM 744 O O . PHE A 1 91 ? -11.252 -10.125 6.143 1.00 87.88 91 PHE A O 1
ATOM 751 N N . TYR A 1 92 ? -9.232 -10.294 5.178 1.00 88.94 92 TYR A N 1
ATOM 752 C CA . TYR A 1 92 ? -8.843 -11.494 5.923 1.00 88.94 92 TYR A CA 1
ATOM 753 C C . TYR A 1 92 ? -8.863 -11.249 7.441 1.00 88.94 92 TYR A C 1
ATOM 755 O O . TYR A 1 92 ? -9.454 -12.025 8.196 1.00 88.94 92 TYR A O 1
ATOM 763 N N . TYR A 1 93 ? -8.281 -10.140 7.902 1.00 84.50 93 TYR A N 1
ATOM 764 C CA . TYR A 1 93 ? -8.268 -9.795 9.322 1.00 84.50 93 TYR A CA 1
ATOM 765 C C . TYR A 1 93 ? -9.691 -9.620 9.878 1.00 84.50 93 TYR A C 1
ATOM 767 O O . TYR A 1 93 ? -9.989 -10.094 10.979 1.00 84.50 93 TYR A O 1
ATOM 775 N N . TYR A 1 94 ? -10.584 -9.019 9.084 1.00 84.12 94 TYR A N 1
ATOM 776 C CA . TYR A 1 94 ? -11.973 -8.793 9.463 1.00 84.12 94 TYR A CA 1
ATOM 777 C C . TYR A 1 94 ? -12.732 -10.094 9.796 1.00 84.12 94 TYR A C 1
ATOM 779 O O . TYR A 1 94 ? -13.426 -10.181 10.810 1.00 84.12 94 TYR A O 1
ATOM 787 N N . PHE A 1 95 ? -12.576 -11.133 8.970 1.00 83.06 95 PHE A N 1
ATOM 788 C CA . PHE A 1 95 ? -13.294 -12.399 9.159 1.00 83.06 95 PHE A CA 1
ATOM 789 C C . PHE A 1 95 ? -12.687 -13.293 10.244 1.00 83.06 95 PHE A C 1
ATOM 791 O O . PHE A 1 95 ? -13.422 -13.925 11.000 1.00 83.06 95 PHE A O 1
ATOM 798 N N . PHE A 1 96 ? -11.356 -13.371 10.330 1.00 80.62 96 PHE A N 1
ATOM 799 C CA . PHE A 1 96 ? -10.694 -14.369 11.179 1.00 80.62 96 PHE A CA 1
ATOM 800 C C . PHE A 1 96 ? -10.330 -13.865 12.580 1.00 80.62 96 PHE A C 1
ATOM 802 O O . PHE A 1 96 ? -10.101 -14.677 13.479 1.00 80.62 96 PHE A O 1
ATOM 809 N N . LYS A 1 97 ? -10.237 -12.544 12.788 1.00 73.62 97 LYS A N 1
ATOM 810 C CA . LYS A 1 97 ? -9.752 -11.970 14.055 1.00 73.62 97 LYS A CA 1
ATOM 811 C C . LYS A 1 97 ? -10.759 -11.069 14.755 1.00 73.62 97 LYS A C 1
ATOM 813 O O . LYS A 1 97 ? -10.786 -11.062 15.987 1.00 73.62 97 LYS A O 1
ATOM 818 N N . THR A 1 98 ? -11.594 -10.333 14.028 1.00 70.12 98 THR A N 1
ATOM 819 C CA . THR A 1 98 ? -12.526 -9.389 14.655 1.00 70.12 98 THR A CA 1
ATOM 820 C C . THR A 1 98 ? -13.888 -10.004 14.959 1.00 70.12 98 THR A C 1
ATOM 822 O O . THR A 1 98 ? -14.590 -10.491 14.084 1.00 70.12 98 THR A O 1
ATOM 825 N N . LYS A 1 99 ? -14.295 -9.930 16.232 1.00 68.12 99 LYS A N 1
ATOM 826 C CA . LYS A 1 99 ? -15.625 -10.330 16.724 1.00 68.12 99 LYS A CA 1
ATOM 827 C C . LYS A 1 99 ? -16.597 -9.143 16.710 1.00 68.12 99 LYS A C 1
ATOM 829 O O . LYS A 1 99 ? -17.177 -8.807 17.739 1.00 68.12 99 LYS A O 1
ATOM 834 N N . MET A 1 100 ? -16.684 -8.438 15.584 1.00 69.19 100 MET A N 1
ATOM 835 C CA . MET A 1 100 ? -17.467 -7.202 15.465 1.00 69.19 100 MET A CA 1
ATOM 836 C C . MET A 1 100 ? -18.758 -7.474 14.729 1.00 69.19 100 MET A C 1
ATOM 838 O O . MET A 1 100 ? -18.750 -8.055 13.648 1.00 69.19 100 MET A O 1
ATOM 842 N N . TYR A 1 101 ? -19.861 -7.042 15.327 1.00 73.00 101 TYR A N 1
ATOM 843 C CA . TYR A 1 101 ? -21.198 -7.291 14.818 1.00 73.00 101 TYR A CA 1
ATOM 844 C C . TYR A 1 101 ? -21.917 -5.955 14.665 1.00 73.00 101 TYR A C 1
ATOM 846 O O . TYR A 1 101 ? -22.025 -5.191 15.620 1.00 73.00 101 TYR A O 1
ATOM 854 N N . GLY A 1 102 ? -22.400 -5.674 13.456 1.00 83.88 102 GLY A N 1
ATOM 855 C CA . GLY A 1 102 ? -23.161 -4.464 13.152 1.00 83.88 102 GLY A CA 1
ATOM 856 C C . GLY A 1 102 ? -22.731 -3.818 11.840 1.00 83.88 102 GLY A C 1
ATOM 857 O O . GLY A 1 102 ? -21.559 -3.503 11.651 1.00 83.88 102 GLY A O 1
ATOM 858 N N . LEU A 1 103 ? -23.700 -3.575 10.953 1.00 84.56 103 LEU A N 1
ATOM 859 C CA . LEU A 1 103 ? -23.481 -3.050 9.597 1.00 84.56 103 LEU A CA 1
ATOM 860 C C . LEU A 1 103 ? -22.738 -1.703 9.592 1.00 84.56 103 LEU A C 1
ATOM 862 O O . LEU A 1 103 ? -21.869 -1.451 8.765 1.00 84.56 103 LEU A O 1
ATOM 866 N N . PHE A 1 104 ? -23.053 -0.835 10.554 1.00 87.06 104 PHE A N 1
ATOM 867 C CA . PHE A 1 104 ? -22.376 0.451 10.697 1.00 87.06 104 PHE A CA 1
ATOM 868 C C . PHE A 1 104 ? -20.884 0.248 11.000 1.00 87.06 104 PHE A C 1
ATOM 870 O O . PHE A 1 104 ? -20.024 0.756 10.289 1.00 87.06 104 PHE A O 1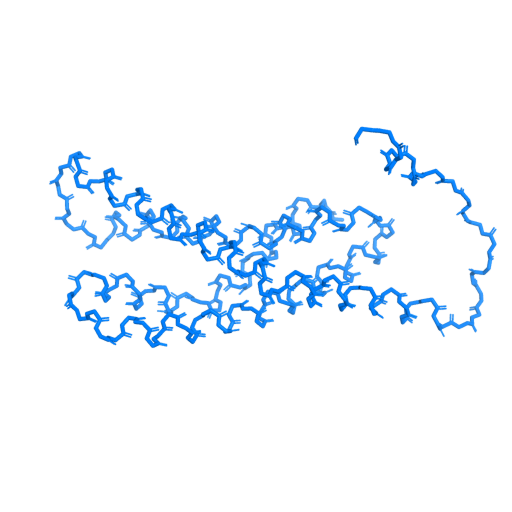
ATOM 877 N N . GLN A 1 105 ? -20.558 -0.587 11.986 1.00 84.31 105 GLN A N 1
ATOM 878 C CA . GLN A 1 105 ? -19.177 -0.868 12.376 1.00 84.31 105 GLN A CA 1
ATOM 879 C C . GLN A 1 105 ? -18.356 -1.495 11.236 1.00 84.31 105 GLN A C 1
ATOM 881 O O . GLN A 1 105 ? -17.187 -1.147 11.067 1.00 84.31 105 GLN A O 1
ATOM 886 N N . THR A 1 106 ? -18.966 -2.362 10.419 1.00 86.06 106 THR A N 1
ATOM 887 C CA . THR A 1 106 ? -18.285 -2.994 9.277 1.00 86.06 106 THR A CA 1
ATOM 888 C C . THR A 1 106 ? -17.926 -1.980 8.194 1.00 86.06 106 THR A C 1
ATOM 890 O O . THR A 1 106 ? -16.811 -1.994 7.678 1.00 86.06 106 THR A O 1
ATOM 893 N N . VAL A 1 107 ? -18.856 -1.080 7.855 1.00 89.75 107 VAL A N 1
ATOM 894 C CA . VAL A 1 107 ? -18.653 -0.070 6.806 1.00 89.75 107 VAL A CA 1
ATOM 895 C C . VAL A 1 107 ? -17.583 0.935 7.224 1.00 89.75 107 VAL A C 1
ATOM 897 O O . VAL A 1 107 ? -16.699 1.240 6.426 1.00 89.75 107 VAL A O 1
ATOM 900 N N . PHE A 1 108 ? -17.597 1.395 8.480 1.00 87.62 108 PHE A N 1
ATOM 901 C CA . PHE A 1 108 ? -16.548 2.285 8.987 1.00 87.62 108 PHE A CA 1
ATOM 902 C C . PHE A 1 108 ? -15.174 1.617 8.979 1.00 87.62 108 PHE A C 1
ATOM 904 O O . PHE A 1 108 ? -14.204 2.247 8.561 1.00 87.62 108 PHE A O 1
ATOM 911 N N . TYR A 1 109 ? -15.084 0.342 9.368 1.00 86.62 109 TYR A N 1
ATOM 912 C CA . TYR A 1 109 ? -13.829 -0.405 9.303 1.00 86.62 109 TYR A CA 1
ATOM 913 C C . TYR A 1 109 ? -13.289 -0.471 7.869 1.00 86.62 109 TYR A C 1
ATOM 915 O O . TYR A 1 109 ? -12.164 -0.040 7.615 1.00 86.62 109 TYR A O 1
ATOM 923 N N . PHE A 1 110 ? -14.098 -0.934 6.911 1.00 88.25 110 PHE A N 1
ATOM 924 C CA . PHE A 1 110 ? -13.663 -1.036 5.517 1.00 88.25 110 PHE A CA 1
ATOM 925 C C . PHE A 1 110 ? -13.340 0.321 4.890 1.00 88.25 110 PHE A C 1
ATOM 927 O O . PHE A 1 110 ? -12.386 0.412 4.119 1.00 88.25 110 PHE A O 1
ATOM 934 N N . GLY A 1 111 ? -14.082 1.373 5.247 1.00 90.00 111 GLY A N 1
ATOM 935 C CA . GLY A 1 111 ? -13.808 2.739 4.808 1.00 90.00 111 GLY A CA 1
ATOM 936 C C . GLY A 1 111 ? -12.451 3.245 5.298 1.00 90.00 111 GLY A C 1
ATOM 937 O O . GLY A 1 111 ? -11.640 3.704 4.495 1.00 90.00 111 GLY A O 1
ATOM 938 N N . TYR A 1 112 ? -12.155 3.097 6.593 1.00 86.31 112 TYR A N 1
ATOM 939 C CA . TYR A 1 112 ? -10.858 3.490 7.152 1.00 86.31 112 TYR A CA 1
ATOM 940 C C . TYR A 1 112 ? -9.703 2.681 6.564 1.00 86.31 112 TYR A C 1
ATOM 942 O O . TYR A 1 112 ? -8.659 3.252 6.253 1.00 86.31 112 TYR A O 1
ATOM 950 N N . MET A 1 113 ? -9.887 1.375 6.359 1.00 87.69 113 MET A N 1
ATOM 951 C CA . MET A 1 113 ? -8.845 0.531 5.775 1.00 87.69 113 MET A CA 1
ATOM 952 C C . MET A 1 113 ? -8.591 0.842 4.297 1.00 87.69 113 MET A C 1
ATOM 954 O O . MET A 1 113 ? -7.436 0.850 3.870 1.00 87.69 113 MET A O 1
ATOM 958 N N . ALA A 1 114 ? -9.637 1.172 3.533 1.00 88.12 114 ALA A N 1
ATOM 959 C CA . ALA A 1 114 ? -9.499 1.648 2.160 1.00 88.12 114 ALA A CA 1
ATOM 960 C C . ALA A 1 114 ? -8.717 2.968 2.116 1.00 88.12 114 ALA A C 1
ATOM 962 O O . ALA A 1 114 ? -7.707 3.057 1.418 1.00 88.12 114 ALA A O 1
ATOM 963 N N . LEU A 1 115 ? -9.117 3.959 2.922 1.00 88.69 115 LEU A N 1
ATOM 964 C CA . LEU A 1 115 ? -8.423 5.246 3.013 1.00 88.69 115 LEU A CA 1
ATOM 965 C C . LEU A 1 115 ? -6.963 5.085 3.448 1.00 88.69 115 LEU A C 1
ATOM 967 O O . LEU A 1 115 ? -6.086 5.721 2.874 1.00 88.69 115 LEU A O 1
ATOM 971 N N . PHE A 1 116 ? -6.690 4.207 4.414 1.00 85.94 116 PHE A N 1
ATOM 972 C CA . PHE A 1 116 ? -5.335 3.913 4.873 1.00 85.94 116 PHE A CA 1
ATOM 973 C C . PHE A 1 116 ? -4.466 3.310 3.762 1.00 85.94 116 PHE A C 1
ATOM 975 O O . PHE A 1 116 ? -3.359 3.788 3.519 1.00 85.94 116 PHE A O 1
ATOM 982 N N . SER A 1 117 ? -4.974 2.298 3.050 1.00 88.00 117 SER A N 1
ATOM 983 C CA . SER A 1 117 ? -4.240 1.666 1.946 1.00 88.00 117 SER A CA 1
ATOM 984 C C . SER A 1 117 ? -3.949 2.646 0.803 1.00 88.00 117 SER A C 1
ATOM 986 O O . SER A 1 117 ? -2.816 2.711 0.331 1.00 88.00 117 SER A O 1
ATOM 988 N N . LEU A 1 118 ? -4.924 3.482 0.426 1.00 87.12 118 LEU A N 1
ATOM 989 C CA . LEU A 1 118 ? -4.748 4.521 -0.590 1.00 87.12 118 LEU A CA 1
ATOM 990 C C . LEU A 1 118 ? -3.768 5.607 -0.136 1.00 87.12 118 LEU A C 1
ATOM 992 O O . LEU A 1 118 ? -2.927 6.037 -0.921 1.00 87.12 118 LEU A O 1
ATOM 996 N N . ALA A 1 119 ? -3.831 6.029 1.129 1.00 86.75 119 ALA A N 1
ATOM 997 C CA . ALA A 1 119 ? -2.912 7.020 1.678 1.00 86.75 119 ALA A CA 1
ATOM 998 C C . ALA A 1 119 ? -1.457 6.527 1.658 1.00 86.75 119 ALA A C 1
ATOM 1000 O O . ALA A 1 119 ? -0.563 7.292 1.296 1.00 86.75 119 ALA A O 1
ATOM 1001 N N . LEU A 1 120 ? -1.213 5.253 1.989 1.00 80.19 120 LEU A N 1
ATOM 1002 C CA . LEU A 1 120 ? 0.125 4.663 1.914 1.00 80.19 120 LEU A CA 1
ATOM 1003 C C . LEU A 1 120 ? 0.658 4.617 0.480 1.00 80.19 120 LEU A C 1
ATOM 1005 O O . LEU A 1 120 ? 1.827 4.934 0.271 1.00 80.19 120 LEU A O 1
ATOM 1009 N N . GLU A 1 121 ? -0.163 4.249 -0.507 1.00 81.50 121 GLU A N 1
ATOM 1010 C CA . GLU A 1 121 ? 0.262 4.303 -1.913 1.00 81.50 121 GLU A CA 1
ATOM 1011 C C . GLU A 1 121 ? 0.572 5.717 -2.364 1.00 81.50 121 GLU A C 1
ATOM 1013 O O . GLU A 1 121 ? 1.635 5.953 -2.924 1.00 81.50 121 GLU A O 1
ATOM 1018 N N . MET A 1 122 ? -0.309 6.672 -2.078 1.00 81.50 122 MET A N 1
ATOM 1019 C CA . MET A 1 122 ? -0.100 8.064 -2.470 1.00 81.50 122 MET A CA 1
ATOM 1020 C C . MET A 1 122 ? 1.177 8.629 -1.846 1.00 81.50 122 MET A C 1
ATOM 1022 O O . MET A 1 122 ? 1.960 9.281 -2.532 1.00 81.50 122 MET A O 1
ATOM 1026 N N . LEU A 1 123 ? 1.442 8.331 -0.573 1.00 80.44 123 LEU A N 1
ATOM 1027 C CA . LEU A 1 123 ? 2.653 8.780 0.108 1.00 80.44 123 LEU A CA 1
ATOM 1028 C C . LEU A 1 123 ? 3.918 8.137 -0.482 1.00 80.44 123 LEU A C 1
ATOM 1030 O O . LEU A 1 123 ? 4.914 8.828 -0.689 1.00 80.44 123 LEU A O 1
ATOM 1034 N N . LYS A 1 124 ? 3.875 6.837 -0.806 1.00 77.25 124 LYS A N 1
ATOM 1035 C CA . LYS A 1 124 ? 4.978 6.129 -1.480 1.00 77.25 124 LYS A CA 1
ATOM 1036 C C . LYS A 1 124 ? 5.219 6.670 -2.881 1.00 77.25 124 LYS A C 1
ATOM 1038 O O . LYS A 1 124 ? 6.364 6.815 -3.292 1.00 77.25 124 LYS A O 1
ATOM 1043 N N . ILE A 1 125 ? 4.153 6.997 -3.605 1.00 73.25 125 ILE A N 1
ATOM 1044 C CA . ILE A 1 125 ? 4.239 7.606 -4.928 1.00 73.25 125 ILE A CA 1
ATOM 1045 C C . ILE A 1 125 ? 4.868 8.993 -4.799 1.00 73.25 125 ILE A C 1
ATOM 1047 O O . ILE A 1 125 ? 5.829 9.265 -5.498 1.00 73.25 125 ILE A O 1
ATOM 1051 N N . ILE A 1 126 ? 4.439 9.854 -3.878 1.00 73.06 126 ILE A N 1
ATOM 1052 C CA . ILE A 1 126 ? 5.027 11.197 -3.726 1.00 73.06 126 ILE A CA 1
ATOM 1053 C C . ILE A 1 126 ? 6.495 11.126 -3.262 1.00 73.06 126 ILE A C 1
ATOM 1055 O O . ILE A 1 126 ? 7.341 11.827 -3.809 1.00 73.06 126 ILE A O 1
ATOM 1059 N N . GLY A 1 127 ? 6.818 10.259 -2.297 1.00 67.38 127 GLY A N 1
ATOM 1060 C CA . GLY A 1 127 ? 8.178 10.116 -1.761 1.00 67.38 127 GLY A CA 1
ATOM 1061 C C . GLY A 1 127 ? 9.140 9.313 -2.647 1.00 67.38 127 GLY A C 1
ATOM 1062 O O . GLY A 1 127 ? 10.348 9.525 -2.590 1.00 67.38 127 GLY A O 1
ATOM 1063 N N . GLY A 1 128 ? 8.620 8.399 -3.468 1.00 63.28 128 GLY A N 1
ATOM 1064 C CA . GLY A 1 128 ? 9.397 7.449 -4.263 1.00 63.28 128 GLY A CA 1
ATOM 1065 C C . GLY A 1 128 ? 9.373 7.699 -5.769 1.00 63.28 128 GLY A C 1
ATOM 1066 O O . GLY A 1 128 ? 10.339 7.343 -6.428 1.00 63.28 128 GLY A O 1
ATOM 1067 N N . SER A 1 129 ? 8.343 8.331 -6.346 1.00 59.66 129 SER A N 1
ATOM 1068 C CA . SER A 1 129 ? 8.231 8.503 -7.809 1.00 59.66 129 SER A CA 1
ATOM 1069 C C . SER A 1 129 ? 9.366 9.336 -8.395 1.00 59.66 129 SER A C 1
ATOM 1071 O O . SER A 1 129 ? 9.932 8.924 -9.399 1.00 59.66 129 SER A O 1
ATOM 1073 N N . GLY A 1 130 ? 9.789 10.429 -7.753 1.00 60.59 130 GLY A N 1
ATOM 1074 C CA . GLY A 1 130 ? 10.958 11.191 -8.210 1.00 60.59 130 GLY A CA 1
ATOM 1075 C C . GLY A 1 130 ? 12.224 10.330 -8.268 1.00 60.59 130 GLY A C 1
ATOM 1076 O O . GLY A 1 130 ? 12.955 10.363 -9.251 1.00 60.59 130 GLY A O 1
ATOM 1077 N N . LEU A 1 131 ? 12.440 9.485 -7.260 1.00 57.34 131 LEU A N 1
ATOM 1078 C CA . LEU A 1 131 ? 13.612 8.615 -7.152 1.00 57.34 131 LEU A CA 1
ATOM 1079 C C . LEU A 1 131 ? 13.519 7.398 -8.087 1.00 57.34 131 LEU A C 1
ATOM 1081 O O . LEU A 1 131 ? 14.504 7.035 -8.712 1.00 57.34 131 LEU A O 1
ATOM 1085 N N . VAL A 1 132 ? 12.338 6.803 -8.249 1.00 63.41 132 VAL A N 1
ATOM 1086 C CA . VAL A 1 132 ? 12.076 5.677 -9.159 1.00 63.41 132 VAL A CA 1
ATOM 1087 C C . VAL A 1 132 ? 12.160 6.120 -10.619 1.00 63.41 132 VAL A C 1
ATOM 1089 O O . VAL A 1 132 ? 12.809 5.441 -11.407 1.00 63.41 132 VAL A O 1
ATOM 1092 N N . PHE A 1 133 ? 11.576 7.265 -10.990 1.00 61.38 133 PHE A N 1
ATOM 1093 C CA . PHE A 1 133 ? 11.716 7.816 -12.341 1.00 61.38 133 PHE A CA 1
ATOM 1094 C C . PHE A 1 133 ? 13.170 8.205 -12.641 1.00 61.38 133 PHE A C 1
ATOM 1096 O O . PHE A 1 133 ? 13.645 7.911 -13.735 1.00 61.38 133 PHE A O 1
ATOM 1103 N N . LEU A 1 134 ? 13.899 8.788 -11.679 1.00 58.94 134 LEU A N 1
ATOM 1104 C CA . LEU A 1 134 ? 15.327 9.092 -11.839 1.00 58.94 134 LEU A CA 1
ATOM 1105 C C . LEU A 1 134 ? 16.191 7.827 -11.929 1.00 58.94 134 LEU A C 1
ATOM 1107 O O . LEU A 1 134 ? 17.061 7.756 -12.787 1.00 58.94 134 LEU A O 1
ATOM 1111 N N . LEU A 1 135 ? 15.957 6.806 -11.102 1.00 61.31 135 LEU A N 1
ATOM 1112 C CA . LEU A 1 135 ? 16.722 5.554 -11.146 1.00 61.31 135 LEU A CA 1
ATOM 1113 C C . LEU A 1 135 ? 16.429 4.740 -12.408 1.00 61.31 135 LEU A C 1
ATOM 1115 O O . LEU A 1 135 ? 17.346 4.152 -12.971 1.00 61.31 135 LEU A O 1
ATOM 1119 N N . VAL A 1 136 ? 15.183 4.730 -12.890 1.00 60.69 136 VAL A N 1
ATOM 1120 C CA . VAL A 1 136 ? 14.845 4.102 -14.175 1.00 60.69 136 VAL A CA 1
ATOM 1121 C C . VAL A 1 136 ? 15.452 4.886 -15.341 1.00 60.69 136 VAL A C 1
ATOM 1123 O O . VAL A 1 136 ? 15.976 4.269 -16.266 1.00 60.69 136 VAL A O 1
ATOM 1126 N N . ALA A 1 137 ? 15.481 6.222 -15.274 1.00 60.19 137 ALA A N 1
ATOM 1127 C CA . ALA A 1 137 ? 16.227 7.031 -16.238 1.00 60.19 137 ALA A CA 1
ATOM 1128 C C . ALA A 1 137 ? 17.732 6.688 -16.222 1.00 60.19 137 ALA A C 1
ATOM 1130 O O . ALA A 1 137 ? 18.311 6.458 -17.278 1.00 60.19 137 ALA A O 1
ATOM 1131 N N . GLN A 1 138 ? 18.340 6.519 -15.042 1.00 58.03 138 GLN A N 1
ATOM 1132 C CA . GLN A 1 138 ? 19.741 6.091 -14.906 1.00 58.03 138 GLN A CA 1
ATOM 1133 C C . GLN A 1 138 ? 19.997 4.664 -15.429 1.00 58.03 138 GLN A C 1
ATOM 1135 O O . GLN A 1 138 ? 21.060 4.389 -15.980 1.00 58.03 138 GLN A O 1
ATOM 1140 N N . GLN A 1 139 ? 19.042 3.737 -15.290 1.00 58.47 139 GLN A N 1
ATOM 1141 C CA . GLN A 1 139 ? 19.157 2.387 -15.865 1.00 58.47 139 GLN A CA 1
ATOM 1142 C C . GLN A 1 139 ? 19.111 2.405 -17.402 1.00 58.47 139 GLN A C 1
ATOM 1144 O O . GLN A 1 139 ? 19.823 1.629 -18.041 1.00 58.47 139 GLN A O 1
ATOM 1149 N N . GLN A 1 140 ? 18.328 3.309 -18.000 1.00 55.75 140 GLN A N 1
ATOM 1150 C CA . GLN A 1 140 ? 18.289 3.506 -19.452 1.00 55.75 140 GLN A CA 1
ATOM 1151 C C . GLN A 1 140 ? 19.657 3.972 -19.987 1.00 55.75 140 GLN A C 1
ATOM 1153 O O . GLN A 1 140 ? 20.125 3.452 -21.001 1.00 55.75 140 GLN A O 1
ATOM 1158 N N . ASP A 1 141 ? 20.323 4.888 -19.274 1.00 51.91 141 ASP A N 1
ATOM 1159 C CA . ASP A 1 141 ? 21.642 5.428 -19.643 1.00 51.91 141 ASP A CA 1
ATOM 1160 C C . ASP A 1 141 ? 22.766 4.372 -19.567 1.00 51.91 141 ASP A C 1
ATOM 1162 O O . ASP A 1 141 ? 23.724 4.404 -20.342 1.00 51.91 141 ASP A O 1
ATOM 1166 N N . MET A 1 142 ? 22.645 3.381 -18.676 1.00 48.03 142 MET A N 1
ATOM 1167 C CA . MET A 1 142 ? 23.594 2.260 -18.565 1.00 48.03 142 MET A CA 1
ATOM 1168 C C . MET A 1 142 ? 23.460 1.246 -19.718 1.00 48.03 142 MET A C 1
ATOM 1170 O O . MET A 1 142 ? 24.453 0.658 -20.143 1.00 48.03 142 MET A O 1
ATOM 1174 N N . CYS A 1 143 ? 22.254 1.052 -20.268 1.00 50.34 143 CYS A N 1
ATOM 1175 C CA . CYS A 1 143 ? 22.044 0.195 -21.445 1.00 50.34 143 CYS A CA 1
ATOM 1176 C C . CYS A 1 143 ? 22.505 0.854 -22.756 1.00 50.34 143 CYS A C 1
ATOM 1178 O O . CYS A 1 143 ? 22.931 0.154 -23.671 1.00 50.34 143 CYS A O 1
ATOM 1180 N N . THR A 1 144 ? 22.452 2.186 -22.864 1.00 50.69 144 THR A N 1
ATOM 1181 C CA . THR A 1 144 ? 22.895 2.928 -24.061 1.00 50.69 144 THR A CA 1
ATOM 1182 C C . THR A 1 144 ? 24.400 3.204 -24.095 1.00 50.69 144 THR A C 1
ATOM 1184 O O . THR A 1 144 ? 24.941 3.497 -25.160 1.00 50.69 144 THR A O 1
ATOM 1187 N N . SER A 1 145 ? 25.095 3.079 -22.960 1.00 45.72 145 SER A N 1
ATOM 1188 C CA . SER A 1 145 ? 26.533 3.347 -22.823 1.00 45.72 145 SER A CA 1
ATOM 1189 C C . SER A 1 145 ? 27.442 2.123 -23.000 1.00 45.72 145 SER A C 1
ATOM 1191 O O . SER A 1 145 ? 28.657 2.274 -22.895 1.00 45.72 145 SER A O 1
ATOM 1193 N N . THR A 1 146 ? 26.912 0.940 -23.350 1.00 41.56 146 THR A N 1
ATOM 1194 C CA . THR A 1 146 ? 27.728 -0.165 -23.897 1.00 41.56 146 THR A CA 1
ATOM 1195 C C . THR A 1 146 ? 27.866 0.031 -25.414 1.00 41.56 146 THR A C 1
ATOM 1197 O O . THR A 1 146 ? 26.918 -0.256 -26.148 1.00 41.56 146 THR A O 1
ATOM 1200 N N . PRO A 1 147 ? 29.002 0.533 -25.939 1.00 50.66 147 PRO A N 1
ATOM 1201 C CA . PRO A 1 147 ? 29.110 0.897 -27.338 1.00 50.66 147 PRO A CA 1
ATOM 1202 C C . PRO A 1 147 ? 29.817 -0.225 -28.096 1.00 50.66 147 PRO A C 1
ATOM 1204 O O . PRO A 1 147 ? 31.038 -0.336 -28.054 1.00 50.66 147 PRO A O 1
ATOM 1207 N N . SER A 1 148 ? 29.058 -1.073 -28.787 1.00 45.41 148 SER A N 1
ATOM 1208 C CA . SER A 1 148 ? 29.390 -1.591 -30.129 1.00 45.41 148 SER A CA 1
ATOM 1209 C C . SER A 1 148 ? 28.396 -2.686 -30.537 1.00 45.41 148 SER A C 1
ATOM 1211 O O . SER A 1 148 ? 28.159 -3.618 -29.782 1.00 45.41 148 SER A O 1
ATOM 1213 N N . ILE A 1 149 ? 27.870 -2.603 -31.768 1.00 45.19 149 ILE A N 1
ATOM 1214 C CA . ILE A 1 149 ? 27.089 -3.635 -32.499 1.00 45.19 149 ILE A CA 1
ATOM 1215 C C . ILE A 1 149 ? 25.537 -3.530 -32.502 1.00 45.19 149 ILE A C 1
ATOM 1217 O O . ILE A 1 149 ? 24.902 -4.389 -33.092 1.00 45.19 149 ILE A O 1
ATOM 1221 N N . ILE A 1 150 ? 24.869 -2.465 -32.032 1.00 48.41 150 ILE A N 1
ATOM 1222 C CA . ILE A 1 150 ? 23.485 -2.170 -32.513 1.00 48.41 150 ILE A CA 1
ATOM 1223 C C . ILE A 1 150 ? 23.293 -0.672 -32.787 1.00 48.41 150 ILE A C 1
ATOM 1225 O O . ILE A 1 150 ? 22.480 0.025 -32.189 1.00 48.41 150 ILE A O 1
ATOM 1229 N N . THR A 1 151 ? 24.065 -0.148 -33.730 1.00 53.62 151 THR A N 1
ATOM 1230 C CA . THR A 1 151 ? 23.689 1.044 -34.494 1.00 53.62 151 THR A CA 1
ATOM 1231 C C . THR A 1 151 ? 22.647 0.648 -35.556 1.00 53.62 151 THR A C 1
ATOM 1233 O O . THR A 1 151 ? 22.833 -0.339 -36.259 1.00 53.62 151 THR A O 1
ATOM 1236 N N . SER A 1 152 ? 21.584 1.452 -35.722 1.00 38.66 152 SER A N 1
ATOM 1237 C CA . SER A 1 152 ? 20.918 1.757 -37.014 1.00 38.66 152 SER A CA 1
ATOM 1238 C C . SER A 1 152 ? 19.458 1.341 -37.301 1.00 38.66 152 SER A C 1
ATOM 1240 O O . SER A 1 152 ? 18.925 1.882 -38.269 1.00 38.66 152 SER A O 1
ATOM 1242 N N . LEU A 1 153 ? 18.741 0.480 -36.565 1.00 43.06 153 LEU A N 1
ATOM 1243 C CA . LEU A 1 153 ? 17.417 0.025 -37.062 1.00 43.06 153 LEU A CA 1
ATOM 1244 C C . LEU A 1 153 ? 16.311 -0.134 -36.004 1.00 43.06 153 LEU A C 1
ATOM 1246 O O . LEU A 1 153 ? 15.829 -1.236 -35.773 1.00 43.06 153 LEU A O 1
ATOM 1250 N N . LYS A 1 154 ? 15.796 0.983 -35.469 1.00 34.81 154 LYS A N 1
ATOM 1251 C CA . LYS A 1 154 ? 14.332 1.184 -35.397 1.00 34.81 154 LYS A CA 1
ATOM 1252 C C . LYS A 1 154 ? 13.978 2.671 -35.250 1.00 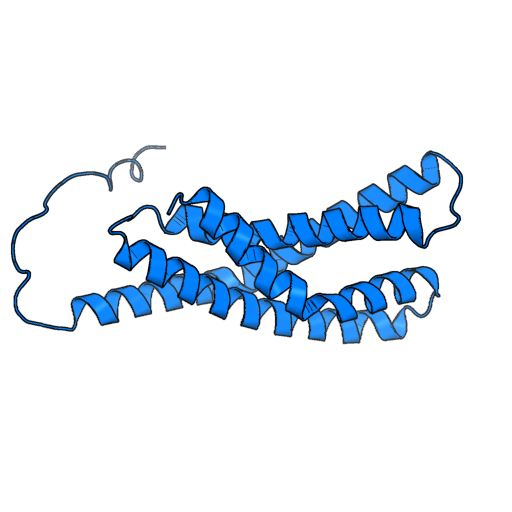34.81 154 LYS A C 1
ATOM 1254 O O . LYS A 1 154 ? 13.919 3.189 -34.138 1.00 34.81 154 LYS A O 1
ATOM 1259 N N . PRO A 1 155 ? 13.719 3.393 -36.352 1.00 54.94 155 PRO A N 1
ATOM 1260 C CA . PRO A 1 155 ? 12.888 4.583 -36.275 1.00 54.94 155 PRO A CA 1
ATOM 1261 C C . PRO A 1 155 ? 11.432 4.117 -36.129 1.00 54.94 155 PRO A C 1
ATOM 1263 O O . PRO A 1 155 ? 11.062 3.131 -36.762 1.00 54.94 155 PRO A O 1
ATOM 1266 N N . SER A 1 156 ? 10.607 4.797 -35.323 1.00 37.88 156 SER A N 1
ATOM 1267 C CA . SER A 1 156 ? 9.172 5.041 -35.596 1.00 37.88 156 SER A CA 1
ATOM 1268 C C . SER A 1 156 ? 8.342 5.235 -34.319 1.00 37.88 156 SER A C 1
ATOM 1270 O O . SER A 1 156 ? 8.179 4.316 -33.523 1.00 37.88 156 SER A O 1
ATOM 1272 N N . LYS A 1 157 ? 7.757 6.442 -34.253 1.00 39.91 157 LYS A N 1
ATOM 1273 C CA . LYS A 1 157 ? 6.416 6.799 -33.755 1.00 39.91 157 LYS A CA 1
ATOM 1274 C C . LYS A 1 157 ? 6.067 6.401 -32.319 1.00 39.91 157 LYS A C 1
ATOM 1276 O O . LYS A 1 157 ? 5.751 5.247 -32.079 1.00 39.91 157 LYS A O 1
ATOM 1281 N N . ASN A 1 158 ? 6.007 7.394 -31.419 1.00 36.84 158 ASN A N 1
ATOM 1282 C CA . ASN A 1 158 ? 4.880 7.596 -30.475 1.00 36.84 158 ASN A CA 1
ATOM 1283 C C . ASN A 1 158 ? 5.076 8.745 -29.455 1.00 36.84 158 ASN A C 1
ATOM 1285 O O . ASN A 1 158 ? 4.270 8.890 -28.544 1.00 36.84 158 ASN A O 1
ATOM 1289 N N . TYR A 1 159 ? 6.054 9.641 -29.631 1.00 41.56 159 TYR A N 1
ATOM 1290 C CA . TYR A 1 159 ? 6.127 10.908 -28.874 1.00 41.56 159 TYR A CA 1
ATOM 1291 C C . TYR A 1 159 ? 5.231 12.019 -29.456 1.00 41.56 159 TYR A C 1
ATOM 1293 O O . TYR A 1 159 ? 5.634 13.174 -29.530 1.00 41.56 159 TYR A O 1
ATOM 1301 N N . LEU A 1 160 ? 4.025 11.679 -29.918 1.00 39.88 160 LEU A N 1
ATOM 1302 C CA . LEU A 1 160 ? 3.051 12.660 -30.406 1.00 39.88 160 LEU A CA 1
ATOM 1303 C C . LEU A 1 160 ? 1.646 12.293 -29.896 1.00 39.88 160 LEU A C 1
ATOM 1305 O O . LEU A 1 160 ? 0.815 11.790 -30.648 1.00 39.88 160 LEU A O 1
ATOM 1309 N N . PRO A 1 161 ? 1.415 12.442 -28.581 1.00 37.00 161 PRO A N 1
ATOM 1310 C CA . PRO A 1 161 ? 0.221 13.189 -28.181 1.00 37.00 161 PRO A CA 1
ATOM 1311 C C . PRO A 1 161 ? 0.472 14.186 -27.033 1.00 37.00 161 PRO A C 1
ATOM 1313 O O . PRO A 1 161 ? -0.476 14.680 -26.446 1.00 37.00 161 PRO A O 1
ATOM 1316 N N . LEU A 1 162 ? 1.725 14.523 -26.709 1.00 44.50 162 LEU A N 1
ATOM 1317 C CA . LEU A 1 162 ? 2.064 15.411 -25.579 1.00 44.50 162 LEU A CA 1
ATOM 1318 C C . LEU A 1 162 ? 2.124 16.911 -25.944 1.00 44.50 162 LEU A C 1
ATOM 1320 O O . LEU A 1 162 ? 2.714 17.697 -25.210 1.00 44.50 162 LEU A O 1
ATOM 1324 N N . LEU A 1 163 ? 1.549 17.314 -27.085 1.00 41.41 163 LEU A N 1
ATOM 1325 C CA . LEU A 1 163 ? 1.586 18.707 -27.564 1.00 41.41 163 LEU A CA 1
ATOM 1326 C C . LEU A 1 163 ? 0.220 19.300 -27.936 1.00 41.41 163 LEU A C 1
ATOM 1328 O O . LEU A 1 163 ? 0.164 20.467 -28.305 1.00 41.41 163 LEU A O 1
ATOM 1332 N N . LEU A 1 164 ? -0.881 18.558 -27.800 1.00 34.59 164 LEU A N 1
ATOM 1333 C CA . LEU A 1 164 ? -2.228 19.125 -27.870 1.00 34.59 164 LEU A CA 1
ATOM 1334 C C . LEU A 1 164 ? -3.162 18.334 -26.948 1.00 34.59 164 LEU A C 1
ATOM 1336 O O . LEU A 1 164 ? -3.407 17.156 -27.204 1.00 34.59 164 LEU A O 1
ATOM 1340 N N . VAL A 1 165 ? -3.723 19.059 -25.973 1.00 38.81 165 VAL A N 1
ATOM 1341 C CA . VAL A 1 165 ? -4.629 18.671 -24.869 1.00 38.81 165 VAL A CA 1
ATOM 1342 C C . VAL A 1 165 ? -3.929 18.348 -23.552 1.00 38.81 165 VAL A C 1
ATOM 1344 O O . VAL A 1 165 ? -3.197 17.341 -23.470 1.00 38.81 165 VAL A O 1
#

Solvent-accessible surface area (backbone atoms only — not comparable to full-atom values): 9690 Å² total; per-residue (Å²): 127,64,70,69,57,54,23,57,56,44,17,48,58,51,45,64,75,40,50,68,57,52,54,50,52,59,53,39,70,76,64,72,49,64,81,60,48,61,64,50,51,52,54,54,51,52,55,49,46,55,44,48,48,53,43,46,52,54,54,46,51,57,34,57,76,66,74,46,87,68,46,72,65,48,51,54,47,19,60,52,36,34,33,56,53,55,42,51,48,51,54,54,45,48,74,78,71,51,93,76,86,54,74,68,63,53,51,53,51,54,50,53,46,49,52,50,30,52,49,54,47,52,49,43,44,70,73,36,43,69,57,47,54,50,50,52,51,52,54,53,54,60,67,67,66,66,87,81,90,83,84,89,87,80,89,79,89,78,95,76,64,89,84,69,131

Secondary structure (DSSP, 8-state):
--HHHHHHHHHHHHHHHTHHHHHHHHHHHHTT-HHHHHHHHHHHHHHHHHHHHHHHHHHHHHHHHTT---HHHHHHHHHHHHHHHHHHHHHHHHHHT-----HHHHHHHHHHHHHHHHHHHHHHHHHHHHHHHHHHHHHHHHHHSS-SS--S--------STT--

Mean predicted aligned error: 11.09 Å

pLDDT: mean 71.8, std 14.88, range [34.59, 90.44]

InterPro domains:
  IPR004240 Nonaspanin (TM9SF) [PF02990] (2-102)
  IPR004240 Nonaspanin (TM9SF) [PTHR10766] (1-123)

Sequence (165 aa):
MEPSVIVVLGGILPFGSIFIEMYFIFTSFWAYKIYYVYGFMLLVFLILTIVTICVTIVCTYFLLNAEDYRWQWTSFLAGGSTAGYVYLYSFYYYFFKTKMYGLFQTVFYFGYMALFSLALEMLKIIGGSGLVFLLVAQ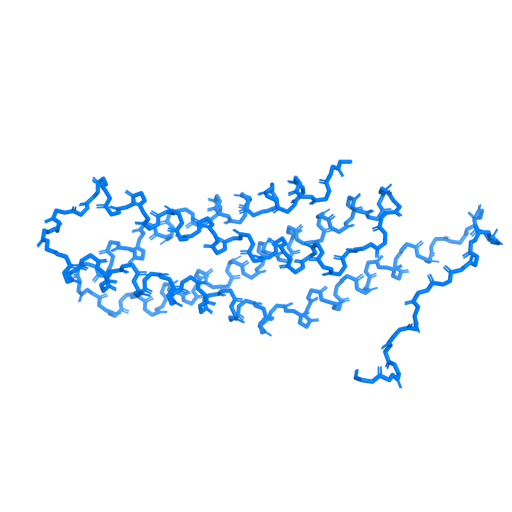QQDMCTSTPSIITSLKPSKNYLPLLLV